Protein AF-A0A2N2D962-F1 (afdb_monomer_lite)

Radius of gyration: 17.15 Å; chains: 1; bounding box: 42×23×45 Å

pLDDT: mean 72.04, std 17.96, range [36.25, 91.56]

Foldseek 3Di:
DDDDPVLLVVLCVVLVDDSVLSSVLCVVVVNDSVSSNVVSVVVVCCVVPPPDPVVVVVVVVVVVVVVVVVVPDDDDDD

Sequence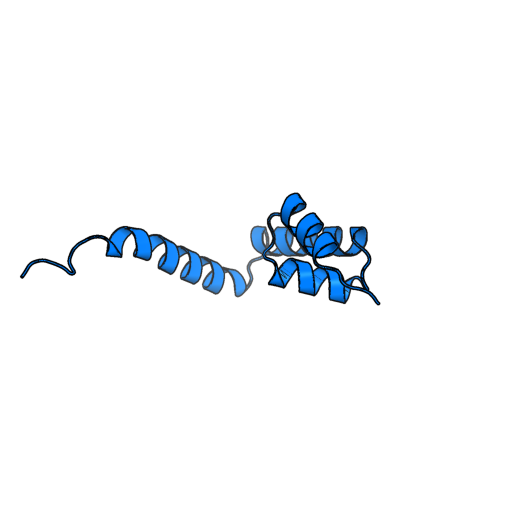 (78 aa):
MSISLEKIDLLKERTGASYKEAKAALEAAGGNVVEALVILDEEQQRSWTGDGPHKEILNKFKEVLKKSTETKIQVKSK

Structure (mmCIF, N/CA/C/O backbone):
data_AF-A0A2N2D962-F1
#
_entry.id   AF-A0A2N2D962-F1
#
loop_
_atom_site.group_PDB
_atom_site.id
_atom_site.type_symbol
_atom_site.label_atom_id
_atom_site.label_alt_id
_atom_site.label_comp_id
_atom_site.label_asym_id
_atom_site.label_entity_id
_atom_site.label_seq_id
_atom_site.pdbx_PDB_ins_code
_atom_site.Cartn_x
_atom_site.Cartn_y
_atom_site.Cartn_z
_atom_site.occupancy
_atom_site.B_iso_or_equiv
_atom_site.auth_seq_id
_atom_site.auth_comp_id
_atom_site.auth_asym_id
_atom_site.auth_atom_id
_atom_site.pdbx_PDB_model_num
ATOM 1 N N . MET A 1 1 ? 5.285 11.118 -16.322 1.00 54.72 1 MET A N 1
ATOM 2 C CA . MET A 1 1 ? 5.067 9.855 -15.588 1.00 54.72 1 MET A CA 1
ATOM 3 C C . MET A 1 1 ? 3.649 9.889 -15.035 1.00 54.72 1 MET A C 1
ATOM 5 O O . MET A 1 1 ? 3.371 10.722 -14.184 1.00 54.72 1 MET A O 1
ATOM 9 N N . SER A 1 2 ? 2.729 9.101 -15.597 1.00 61.06 2 SER A N 1
ATOM 10 C CA . SER A 1 2 ? 1.294 9.203 -15.283 1.00 61.06 2 SER A CA 1
ATOM 11 C C . SER A 1 2 ? 0.917 8.172 -14.222 1.00 61.06 2 SER A C 1
ATOM 13 O O . SER A 1 2 ? 0.694 6.994 -14.517 1.00 61.06 2 SER A O 1
ATOM 15 N N . ILE A 1 3 ? 0.920 8.621 -12.970 1.00 77.56 3 ILE A N 1
ATOM 16 C CA . ILE A 1 3 ? 0.342 7.899 -11.839 1.00 77.56 3 ILE A CA 1
ATOM 17 C C . ILE A 1 3 ? -1.167 8.127 -11.911 1.00 77.56 3 ILE A C 1
ATOM 19 O O . ILE A 1 3 ? -1.641 9.240 -11.696 1.00 77.56 3 ILE A O 1
ATOM 23 N N . SER A 1 4 ? -1.904 7.083 -12.278 1.00 88.19 4 SER A N 1
ATOM 24 C CA . SER A 1 4 ? -3.363 7.126 -12.393 1.00 88.19 4 SER A CA 1
ATOM 25 C C . SER A 1 4 ? -4.004 6.440 -11.201 1.00 88.19 4 SER A C 1
ATOM 27 O O . SER A 1 4 ? -3.479 5.442 -10.705 1.00 88.19 4 SER A O 1
ATOM 29 N N . LEU A 1 5 ? -5.176 6.933 -10.797 1.00 89.88 5 LEU A N 1
ATOM 30 C CA . LEU A 1 5 ? -5.974 6.336 -9.727 1.00 89.88 5 LEU A CA 1
ATOM 31 C C . LEU A 1 5 ? -6.221 4.839 -9.963 1.00 89.88 5 LEU A C 1
ATOM 33 O O . LEU A 1 5 ? -6.103 4.059 -9.033 1.00 89.88 5 LEU A O 1
ATOM 37 N N . GLU A 1 6 ? -6.451 4.439 -11.213 1.00 90.31 6 GLU A N 1
ATOM 38 C CA . GLU A 1 6 ? -6.663 3.042 -11.613 1.00 90.31 6 GLU A CA 1
ATOM 39 C C . GLU A 1 6 ? -5.490 2.121 -11.237 1.00 90.31 6 GLU A C 1
ATOM 41 O O . GLU A 1 6 ? -5.693 1.016 -10.742 1.00 90.31 6 GLU A O 1
ATOM 46 N N . LYS A 1 7 ? -4.245 2.597 -11.376 1.00 90.62 7 LYS A N 1
ATOM 47 C CA . LYS A 1 7 ? -3.057 1.830 -10.968 1.00 90.62 7 LYS A CA 1
ATOM 48 C C . LYS A 1 7 ? -2.963 1.703 -9.449 1.00 90.62 7 LYS A C 1
ATOM 50 O O . LYS A 1 7 ? -2.546 0.667 -8.945 1.00 90.62 7 LYS A O 1
ATOM 55 N N . ILE A 1 8 ? -3.334 2.757 -8.726 1.00 90.50 8 ILE A N 1
ATOM 56 C CA . ILE A 1 8 ? -3.331 2.764 -7.259 1.00 90.50 8 ILE A CA 1
ATOM 57 C C . ILE A 1 8 ? -4.421 1.821 -6.733 1.00 90.50 8 ILE A C 1
ATOM 59 O O . ILE A 1 8 ? -4.185 1.083 -5.779 1.00 90.50 8 ILE A O 1
ATOM 63 N N . ASP A 1 9 ? -5.588 1.814 -7.375 1.00 91.56 9 ASP A N 1
ATOM 64 C CA . ASP A 1 9 ? -6.701 0.938 -7.019 1.00 91.56 9 ASP A CA 1
ATOM 65 C C . ASP A 1 9 ? -6.353 -0.537 -7.256 1.00 91.56 9 ASP A C 1
ATOM 67 O O . ASP A 1 9 ? -6.566 -1.364 -6.374 1.00 91.56 9 ASP A O 1
ATOM 71 N N . LEU A 1 10 ? -5.679 -0.842 -8.370 1.00 91.38 10 LEU A N 1
ATOM 72 C CA . LEU A 1 10 ? -5.156 -2.178 -8.657 1.00 91.38 10 LEU A CA 1
ATOM 73 C C . LEU A 1 10 ? -4.176 -2.663 -7.573 1.00 91.38 10 LEU A C 1
ATOM 75 O O . LEU A 1 10 ? -4.283 -3.791 -7.097 1.00 91.38 10 LEU A O 1
ATOM 79 N N . LEU A 1 11 ? -3.227 -1.817 -7.158 1.00 89.50 11 LEU A N 1
ATOM 80 C CA . LEU A 1 11 ? -2.284 -2.162 -6.088 1.00 89.50 11 LEU A CA 1
ATOM 81 C C . LEU A 1 11 ? -3.008 -2.417 -4.765 1.00 89.50 11 LEU A C 1
ATOM 83 O O . LEU A 1 11 ? -2.719 -3.396 -4.079 1.00 89.50 11 LEU A O 1
ATOM 87 N N . LYS A 1 12 ? -3.976 -1.565 -4.425 1.00 89.50 12 LYS A N 1
ATOM 88 C CA . LYS A 1 12 ? -4.798 -1.693 -3.220 1.00 89.50 12 LYS A CA 1
ATOM 89 C C . LYS A 1 12 ? -5.644 -2.968 -3.229 1.00 89.50 12 LYS A C 1
ATOM 91 O O . LYS A 1 12 ? -5.706 -3.642 -2.207 1.00 89.50 12 LYS A O 1
ATOM 96 N N . GLU A 1 13 ? -6.254 -3.329 -4.357 1.00 89.38 13 GLU A N 1
ATOM 97 C CA . GLU A 1 13 ? -7.044 -4.561 -4.488 1.00 89.38 13 GLU A CA 1
ATOM 98 C C . GLU A 1 13 ? -6.178 -5.813 -4.283 1.00 89.38 13 GLU A C 1
ATOM 100 O O . GLU A 1 13 ? -6.615 -6.776 -3.656 1.00 89.38 13 GLU A O 1
ATOM 105 N N . ARG A 1 14 ? -4.932 -5.795 -4.773 1.00 87.56 14 ARG A N 1
ATOM 106 C CA . ARG A 1 14 ? -4.034 -6.959 -4.722 1.00 87.56 14 ARG A CA 1
ATOM 107 C C . ARG A 1 14 ? -3.262 -7.112 -3.420 1.00 87.56 14 ARG A C 1
ATOM 109 O O . ARG A 1 14 ? -2.991 -8.238 -3.023 1.00 87.56 14 ARG A O 1
ATOM 116 N N . THR A 1 15 ? -2.911 -6.006 -2.774 1.00 85.19 15 THR A N 1
ATOM 117 C CA . THR A 1 15 ? -2.052 -6.008 -1.573 1.00 85.19 15 THR A CA 1
ATOM 118 C C . THR A 1 15 ? -2.812 -5.672 -0.290 1.00 85.19 15 THR A C 1
ATOM 120 O O . THR A 1 15 ? -2.305 -5.888 0.808 1.00 85.19 15 THR A O 1
ATOM 123 N N . GLY A 1 16 ? -4.018 -5.107 -0.395 1.00 83.69 16 GLY A N 1
ATOM 124 C CA . GLY A 1 16 ? -4.746 -4.550 0.746 1.00 83.69 16 GLY A CA 1
ATOM 125 C C . GLY A 1 16 ? -4.128 -3.267 1.317 1.00 83.69 16 GLY A C 1
ATOM 126 O O . GLY A 1 16 ? -4.570 -2.803 2.368 1.00 83.69 16 GLY A O 1
ATOM 127 N N . ALA A 1 17 ? -3.120 -2.689 0.653 1.00 85.31 17 ALA A N 1
ATOM 128 C CA . ALA A 1 17 ? -2.453 -1.467 1.091 1.00 85.31 17 ALA A CA 1
ATOM 129 C C . ALA A 1 17 ? -3.377 -0.239 1.015 1.00 85.31 17 ALA A C 1
ATOM 131 O O . ALA A 1 17 ? -4.281 -0.150 0.180 1.00 85.31 17 ALA A O 1
ATOM 132 N N . SER A 1 18 ? -3.139 0.757 1.869 1.00 87.56 18 SER A N 1
ATOM 133 C CA . SER A 1 18 ? -3.882 2.016 1.822 1.00 87.56 18 SER A CA 1
ATOM 134 C C . SER A 1 18 ? -3.533 2.820 0.565 1.00 87.56 18 SER A C 1
ATOM 136 O O . SER A 1 18 ? -2.428 2.718 0.035 1.00 87.56 18 SER A O 1
ATOM 138 N N . TYR A 1 19 ? -4.431 3.709 0.118 1.00 86.75 19 TYR A N 1
ATOM 139 C CA . TYR A 1 19 ? -4.177 4.595 -1.032 1.00 86.75 19 TYR A CA 1
ATOM 140 C C . TYR A 1 19 ? -2.859 5.368 -0.907 1.00 86.75 19 TYR A C 1
ATOM 142 O O . TYR A 1 19 ? -2.197 5.626 -1.908 1.00 86.75 19 TYR A O 1
ATOM 150 N N . LYS A 1 20 ? -2.471 5.735 0.320 1.00 87.00 20 LYS A N 1
ATOM 151 C CA . LYS A 1 20 ? -1.214 6.439 0.585 1.00 87.00 20 LYS A CA 1
ATOM 152 C C . LYS A 1 20 ? 0.008 5.551 0.327 1.00 87.00 20 LYS A C 1
ATOM 154 O O . LYS A 1 20 ? 0.958 6.015 -0.291 1.00 87.00 20 LYS A O 1
ATOM 159 N N . GLU A 1 21 ? -0.037 4.301 0.777 1.00 86.00 21 GLU A N 1
ATOM 160 C CA . GLU A 1 21 ? 1.037 3.315 0.601 1.00 86.00 21 GLU A CA 1
ATOM 161 C C . GLU A 1 21 ? 1.150 2.911 -0.870 1.00 86.00 21 GLU A C 1
ATOM 163 O O . GLU A 1 21 ? 2.225 2.986 -1.454 1.00 86.00 21 GLU A O 1
ATOM 168 N N . ALA A 1 22 ? 0.018 2.609 -1.509 1.00 88.44 22 ALA A N 1
ATOM 169 C CA . ALA A 1 22 ? -0.036 2.280 -2.928 1.00 88.44 22 ALA A CA 1
ATOM 170 C C . ALA A 1 22 ? 0.452 3.438 -3.816 1.00 88.44 22 ALA A C 1
ATOM 172 O O . ALA A 1 22 ? 1.176 3.212 -4.785 1.00 88.44 22 ALA A O 1
ATOM 173 N N . LYS A 1 23 ? 0.115 4.690 -3.472 1.00 90.31 23 LYS A N 1
ATOM 174 C CA . LYS A 1 23 ? 0.647 5.875 -4.160 1.00 90.31 23 LYS A CA 1
ATOM 175 C C . LYS A 1 23 ? 2.163 5.985 -3.986 1.00 90.31 23 LYS A C 1
ATOM 177 O O . LYS A 1 23 ? 2.855 6.172 -4.981 1.00 90.31 23 LYS A O 1
ATOM 182 N N . ALA A 1 24 ? 2.667 5.849 -2.760 1.00 89.50 24 ALA A N 1
ATOM 183 C CA . ALA A 1 24 ? 4.094 5.962 -2.467 1.00 89.50 24 ALA A CA 1
ATOM 184 C C . ALA A 1 24 ? 4.918 4.878 -3.180 1.00 89.50 24 ALA A C 1
ATOM 186 O O . ALA A 1 24 ? 5.931 5.190 -3.801 1.00 89.50 24 ALA A O 1
ATOM 187 N N . ALA A 1 25 ? 4.447 3.629 -3.164 1.00 89.12 25 ALA A N 1
ATOM 188 C CA . ALA A 1 25 ? 5.089 2.523 -3.866 1.00 89.12 25 ALA A CA 1
ATOM 189 C C . ALA A 1 25 ? 5.090 2.734 -5.385 1.00 89.12 25 ALA A C 1
ATOM 191 O O . ALA A 1 25 ? 6.100 2.508 -6.044 1.00 89.12 25 ALA A O 1
ATOM 192 N N . LEU A 1 26 ? 3.987 3.234 -5.948 1.00 90.69 26 LEU A N 1
ATOM 193 C CA . LEU A 1 26 ? 3.892 3.521 -7.377 1.00 90.69 26 LEU A CA 1
ATOM 194 C C . LEU A 1 26 ? 4.746 4.729 -7.799 1.00 90.69 26 LEU A C 1
ATOM 196 O O . LEU A 1 26 ? 5.261 4.744 -8.916 1.00 90.69 26 LEU A O 1
ATOM 200 N N . GLU A 1 27 ? 4.917 5.722 -6.923 1.00 90.00 27 GLU A N 1
ATOM 201 C CA . GLU A 1 27 ? 5.855 6.839 -7.105 1.00 90.00 27 GLU A CA 1
ATOM 202 C C . GLU A 1 27 ? 7.309 6.354 -7.079 1.00 90.00 27 GLU A C 1
ATOM 204 O O . GLU A 1 27 ? 8.076 6.695 -7.979 1.00 90.00 27 GLU A O 1
ATOM 209 N N . ALA A 1 28 ? 7.670 5.512 -6.107 1.00 88.69 28 ALA A N 1
ATOM 210 C CA . ALA A 1 28 ? 9.003 4.922 -5.992 1.00 88.69 28 ALA A CA 1
ATOM 211 C C . ALA A 1 28 ? 9.342 4.004 -7.179 1.00 88.69 28 ALA A C 1
ATOM 213 O O . ALA A 1 28 ? 10.447 4.055 -7.710 1.00 88.69 28 ALA A O 1
ATOM 214 N N . ALA A 1 29 ? 8.361 3.235 -7.652 1.00 89.25 29 ALA A N 1
ATOM 215 C CA . ALA A 1 29 ? 8.467 2.351 -8.810 1.00 89.25 29 ALA A CA 1
ATOM 216 C C . ALA A 1 29 ? 8.395 3.078 -10.165 1.00 89.25 29 ALA A C 1
ATOM 218 O O . ALA A 1 29 ? 8.326 2.446 -11.223 1.00 89.25 29 ALA A O 1
ATOM 219 N N . GLY A 1 30 ? 8.307 4.409 -10.169 1.00 88.56 30 GLY A N 1
ATOM 220 C CA . GLY A 1 30 ? 8.246 5.180 -11.402 1.00 88.56 30 GLY A CA 1
ATOM 221 C C . GLY A 1 30 ? 7.014 4.877 -12.271 1.00 88.56 30 GLY A C 1
ATOM 222 O O . GLY A 1 30 ? 7.067 4.910 -13.501 1.00 88.56 30 GLY A O 1
ATOM 223 N N . GLY A 1 31 ? 5.883 4.532 -11.658 1.00 85.62 31 GLY A N 1
ATOM 224 C CA . GLY A 1 31 ? 4.655 4.181 -12.369 1.00 85.62 31 GLY A CA 1
ATOM 225 C C . GLY A 1 31 ? 4.617 2.758 -12.937 1.00 85.62 31 GLY A C 1
ATOM 226 O O . GLY A 1 31 ? 3.654 2.441 -13.654 1.00 85.62 31 GLY A O 1
ATOM 227 N N . ASN A 1 32 ? 5.612 1.919 -12.619 1.00 91.00 32 ASN A N 1
ATOM 228 C CA . ASN A 1 32 ? 5.589 0.480 -12.862 1.00 91.00 32 ASN A CA 1
ATOM 229 C C . ASN A 1 32 ? 4.796 -0.228 -11.752 1.00 91.00 32 ASN A C 1
ATOM 231 O O . ASN A 1 32 ? 5.138 -0.167 -10.576 1.00 91.00 32 ASN A O 1
ATOM 235 N N . VAL A 1 33 ? 3.717 -0.904 -12.142 1.00 89.75 33 VAL A N 1
ATOM 236 C CA . VAL A 1 33 ? 2.821 -1.603 -11.212 1.00 89.75 33 VAL A CA 1
ATOM 237 C C . VAL A 1 33 ? 3.497 -2.824 -10.586 1.00 89.75 33 VAL A C 1
ATOM 239 O O . VAL A 1 33 ? 3.276 -3.098 -9.415 1.00 89.75 33 VAL A O 1
ATOM 242 N N . VAL A 1 34 ? 4.315 -3.555 -11.346 1.00 91.44 34 VAL A N 1
ATOM 243 C CA . VAL A 1 34 ? 4.946 -4.794 -10.866 1.00 91.44 34 VAL A CA 1
ATOM 244 C C . VAL A 1 34 ? 5.988 -4.478 -9.800 1.00 91.44 34 VAL A C 1
ATOM 246 O O . VAL A 1 34 ? 5.951 -5.058 -8.724 1.00 91.44 34 VAL A O 1
ATOM 249 N N . GLU A 1 35 ? 6.854 -3.502 -10.061 1.00 90.94 35 GLU A N 1
ATOM 250 C CA . GLU A 1 35 ? 7.826 -3.003 -9.076 1.00 90.94 35 GLU A CA 1
ATOM 251 C C . GLU A 1 35 ? 7.118 -2.467 -7.822 1.00 90.94 35 GLU A C 1
ATOM 253 O O . GLU A 1 35 ? 7.509 -2.780 -6.702 1.00 90.94 35 GLU A O 1
ATOM 258 N N . ALA A 1 36 ? 6.015 -1.729 -7.989 1.00 91.25 36 ALA A N 1
ATOM 259 C CA . ALA A 1 36 ? 5.233 -1.237 -6.858 1.00 91.25 36 ALA A CA 1
ATOM 260 C C . ALA A 1 36 ? 4.609 -2.369 -6.020 1.00 91.25 36 ALA A C 1
ATOM 262 O O . ALA A 1 36 ? 4.527 -2.238 -4.801 1.00 91.25 36 ALA A O 1
ATOM 263 N N . LEU A 1 37 ? 4.189 -3.478 -6.644 1.00 90.50 37 LEU A N 1
ATOM 264 C CA . LEU A 1 37 ? 3.714 -4.667 -5.926 1.00 90.50 37 LEU A CA 1
ATOM 265 C C . LEU A 1 37 ? 4.831 -5.311 -5.107 1.00 90.50 37 LEU A C 1
ATOM 267 O O . LEU A 1 37 ? 4.589 -5.663 -3.959 1.00 90.50 37 LEU A O 1
ATOM 271 N N . VAL A 1 38 ? 6.033 -5.437 -5.676 1.00 90.62 38 VAL A N 1
ATOM 272 C CA . VAL A 1 38 ? 7.192 -6.001 -4.966 1.00 90.62 38 VAL A CA 1
ATOM 273 C C . VAL A 1 38 ? 7.537 -5.142 -3.750 1.00 90.62 38 VAL A C 1
ATOM 275 O O . VAL A 1 38 ? 7.647 -5.673 -2.651 1.00 90.62 38 VAL A O 1
ATOM 278 N N . ILE A 1 39 ? 7.589 -3.815 -3.914 1.00 88.81 39 ILE A N 1
ATOM 279 C CA . ILE A 1 39 ? 7.847 -2.878 -2.809 1.00 88.81 39 ILE A CA 1
ATOM 280 C C . ILE A 1 39 ? 6.798 -3.030 -1.697 1.00 88.81 39 ILE A C 1
ATOM 282 O O . ILE A 1 39 ? 7.150 -3.078 -0.520 1.00 88.81 39 ILE A O 1
ATOM 286 N N . LEU A 1 40 ? 5.511 -3.116 -2.054 1.00 88.31 40 LEU A N 1
ATOM 287 C CA . LEU A 1 40 ? 4.431 -3.289 -1.076 1.00 88.31 40 LEU A CA 1
ATOM 288 C C . LEU A 1 40 ? 4.490 -4.646 -0.364 1.00 88.31 40 LEU A C 1
ATOM 290 O O . LEU A 1 40 ? 4.213 -4.703 0.834 1.00 88.31 40 LEU A O 1
ATOM 294 N N . ASP A 1 41 ? 4.848 -5.720 -1.071 1.00 84.38 41 ASP A N 1
ATOM 295 C CA . ASP A 1 41 ? 5.005 -7.053 -0.481 1.00 84.38 41 ASP A CA 1
ATOM 296 C C . ASP A 1 41 ? 6.177 -7.076 0.510 1.00 84.38 41 ASP A C 1
ATOM 298 O O . ASP A 1 41 ? 6.023 -7.502 1.655 1.00 84.38 41 ASP A O 1
ATOM 302 N N . GLU A 1 42 ? 7.325 -6.509 0.125 1.00 83.56 42 GLU A N 1
ATOM 303 C CA . GLU A 1 42 ? 8.496 -6.398 0.996 1.00 83.56 42 GLU A CA 1
ATOM 304 C C . GLU A 1 42 ? 8.218 -5.539 2.240 1.00 83.56 42 GLU A C 1
ATOM 306 O O . GLU A 1 42 ? 8.610 -5.910 3.350 1.00 83.56 42 GLU A O 1
ATOM 311 N N . GLU A 1 43 ? 7.517 -4.411 2.091 1.00 77.94 43 GLU A N 1
ATOM 312 C CA . GLU A 1 43 ? 7.127 -3.542 3.208 1.00 77.94 43 GLU A CA 1
ATOM 313 C C . GLU A 1 43 ? 6.172 -4.271 4.171 1.00 77.94 43 GLU A C 1
ATOM 315 O O . GLU A 1 43 ? 6.357 -4.219 5.393 1.00 77.94 43 GLU A O 1
ATOM 320 N N . GLN A 1 44 ? 5.197 -5.028 3.650 1.00 72.31 44 GLN A N 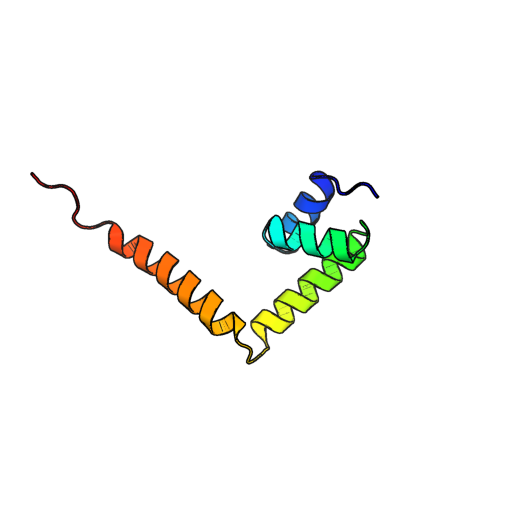1
ATOM 321 C CA . GLN A 1 44 ? 4.318 -5.855 4.482 1.00 72.31 44 GLN A CA 1
ATOM 322 C C . GLN A 1 44 ? 5.080 -6.964 5.210 1.00 72.31 44 GLN A C 1
ATOM 324 O O . GLN A 1 44 ? 4.864 -7.164 6.409 1.00 72.31 44 GLN A O 1
ATOM 329 N N . GLN A 1 45 ? 6.005 -7.652 4.537 1.00 66.75 45 GLN A N 1
ATOM 330 C CA . GLN A 1 45 ? 6.824 -8.686 5.170 1.00 66.75 45 GLN A CA 1
ATOM 331 C C . GLN A 1 45 ? 7.743 -8.111 6.250 1.00 66.75 45 GLN A C 1
ATOM 333 O O . GLN A 1 45 ? 7.874 -8.709 7.321 1.00 66.75 45 GLN A O 1
ATOM 338 N N . ARG A 1 46 ? 8.337 -6.930 6.037 1.00 61.97 46 ARG A N 1
ATOM 339 C CA . ARG A 1 46 ? 9.121 -6.246 7.077 1.00 61.97 46 ARG A CA 1
ATOM 340 C C . ARG A 1 46 ? 8.261 -5.780 8.245 1.00 61.97 46 ARG A C 1
ATOM 342 O O . ARG A 1 46 ? 8.701 -5.886 9.385 1.00 61.97 46 ARG A O 1
ATOM 349 N N . SER A 1 47 ? 7.040 -5.321 7.988 1.00 58.12 47 SER A N 1
ATOM 350 C CA . SER A 1 47 ? 6.081 -4.949 9.036 1.00 58.12 47 SER A CA 1
ATOM 351 C C . SER A 1 47 ? 5.632 -6.159 9.871 1.00 58.12 47 SER A C 1
ATOM 353 O O . SER A 1 47 ? 5.416 -6.044 11.078 1.00 58.12 47 SER A O 1
ATOM 355 N N . TRP A 1 48 ? 5.541 -7.341 9.253 1.00 51.16 48 TRP A N 1
ATOM 356 C CA . TRP A 1 48 ? 5.167 -8.588 9.925 1.00 51.16 48 TRP A CA 1
ATOM 357 C C . TRP A 1 48 ? 6.329 -9.257 10.678 1.00 51.16 48 TRP A C 1
ATOM 359 O O . TRP A 1 48 ? 6.124 -9.832 11.746 1.00 51.16 48 TRP A O 1
ATOM 369 N N . THR A 1 49 ? 7.548 -9.170 10.139 1.00 51.88 49 THR A N 1
ATOM 370 C CA . THR A 1 49 ? 8.708 -9.960 10.599 1.00 51.88 49 THR A CA 1
ATOM 371 C C . THR A 1 49 ? 9.775 -9.117 11.317 1.00 51.88 49 THR A C 1
ATOM 373 O O . THR A 1 49 ? 10.712 -9.669 11.887 1.00 51.88 49 THR A O 1
ATOM 376 N N . GLY A 1 50 ? 9.655 -7.785 11.312 1.00 42.81 50 GLY A N 1
ATOM 377 C CA . GLY A 1 50 ? 10.667 -6.858 11.820 1.00 42.81 50 GLY A CA 1
ATOM 378 C C . GLY A 1 50 ? 10.368 -6.291 13.209 1.00 42.81 50 GLY A C 1
ATOM 379 O O . GLY A 1 50 ? 9.374 -5.600 13.429 1.00 42.81 50 GLY A O 1
ATOM 380 N N . ASP A 1 51 ? 11.296 -6.521 14.132 1.00 47.47 51 ASP A N 1
ATOM 381 C CA . ASP A 1 51 ? 11.439 -5.859 15.430 1.00 47.47 51 ASP A CA 1
ATOM 382 C C . ASP A 1 51 ? 11.802 -4.365 15.242 1.00 47.47 51 ASP A C 1
ATOM 384 O O . ASP A 1 51 ? 12.946 -3.951 15.398 1.00 47.47 51 ASP A O 1
ATOM 388 N N . GLY A 1 52 ? 10.845 -3.553 14.779 1.00 48.00 52 GLY A N 1
ATOM 389 C CA . GLY A 1 52 ? 11.053 -2.137 14.455 1.00 48.00 52 GLY A CA 1
ATOM 390 C C . GLY A 1 52 ? 10.005 -1.192 15.063 1.00 48.00 52 GLY A C 1
ATOM 391 O O . GLY A 1 52 ? 8.880 -1.610 15.358 1.00 48.00 52 GLY A O 1
ATOM 392 N N . PRO A 1 53 ? 10.320 0.117 15.192 1.00 51.34 53 PRO A N 1
ATOM 393 C CA . PRO A 1 53 ? 9.508 1.128 15.893 1.00 51.34 53 PRO A CA 1
ATOM 394 C C . PRO A 1 53 ? 8.106 1.358 15.295 1.00 51.34 53 PRO A C 1
ATOM 396 O O . PRO A 1 53 ? 7.257 2.006 15.904 1.00 51.34 53 PRO A O 1
ATOM 399 N N . HIS A 1 54 ? 7.821 0.802 14.114 1.00 48.06 54 HIS A N 1
ATOM 400 C CA . HIS A 1 54 ? 6.486 0.805 13.513 1.00 48.06 54 HIS A CA 1
ATOM 401 C C . HIS A 1 54 ? 5.471 -0.064 14.272 1.00 48.06 54 HIS A C 1
ATOM 403 O O . HIS A 1 54 ? 4.271 0.218 14.216 1.00 48.06 54 HIS A O 1
ATOM 409 N N . LYS A 1 55 ? 5.924 -1.065 15.040 1.00 53.03 55 LYS A N 1
ATOM 410 C CA . LYS A 1 55 ? 5.045 -1.922 15.848 1.00 53.03 55 LYS A CA 1
ATOM 411 C C . LYS A 1 55 ? 4.329 -1.137 16.945 1.00 53.03 55 LYS A C 1
ATOM 413 O O . LYS A 1 55 ? 3.156 -1.395 17.183 1.00 53.03 55 LYS A O 1
ATOM 418 N N . GLU A 1 56 ? 4.967 -0.136 17.552 1.00 55.47 56 GLU A N 1
ATOM 419 C CA . GLU A 1 56 ? 4.312 0.728 18.546 1.00 55.47 56 GLU A CA 1
ATOM 420 C C . GLU A 1 56 ? 3.201 1.586 17.938 1.00 55.47 56 GLU A C 1
ATOM 422 O O . GLU A 1 56 ? 2.163 1.791 18.564 1.00 55.47 56 GLU A O 1
ATOM 427 N N . ILE A 1 57 ? 3.385 2.055 16.703 1.00 60.56 57 ILE A N 1
ATOM 428 C CA . ILE A 1 57 ? 2.415 2.909 16.011 1.00 60.56 57 ILE A CA 1
ATOM 429 C C . ILE A 1 57 ? 1.229 2.069 15.529 1.00 60.56 57 ILE A C 1
ATOM 431 O O . ILE A 1 57 ? 0.083 2.442 15.766 1.00 60.56 57 ILE A O 1
ATOM 435 N N . LEU A 1 58 ? 1.486 0.900 14.933 1.00 60.47 58 LEU A N 1
ATOM 436 C CA . LEU A 1 58 ? 0.454 -0.075 14.565 1.00 60.47 58 LEU A CA 1
ATOM 437 C C . LEU A 1 58 ? -0.298 -0.600 15.791 1.00 60.47 58 LEU A C 1
ATOM 439 O O . LEU A 1 58 ? -1.514 -0.775 15.723 1.00 60.47 58 LEU A O 1
ATOM 443 N N . ASN A 1 59 ? 0.393 -0.820 16.912 1.00 59.66 59 ASN A N 1
ATOM 444 C CA . ASN A 1 59 ? -0.234 -1.269 18.150 1.00 59.66 59 ASN A CA 1
ATOM 445 C C . ASN A 1 59 ? -1.082 -0.157 18.779 1.00 59.66 59 ASN A C 1
ATOM 447 O O . ASN A 1 59 ? -2.244 -0.404 19.076 1.00 59.66 59 ASN A O 1
ATOM 451 N N . LYS A 1 60 ? -0.587 1.088 18.850 1.00 60.56 60 LYS A N 1
ATOM 452 C CA . LYS A 1 60 ? -1.397 2.245 19.272 1.00 60.56 60 LYS A CA 1
ATOM 453 C C . LYS A 1 60 ? -2.598 2.475 18.363 1.00 60.56 60 LYS A C 1
ATOM 455 O O . LYS A 1 60 ? -3.684 2.773 18.848 1.00 60.56 60 LYS A O 1
ATOM 460 N N . PHE A 1 61 ? -2.434 2.331 17.052 1.00 64.81 61 PHE A N 1
ATOM 461 C CA . PHE A 1 61 ? -3.525 2.510 16.099 1.00 64.81 61 PHE A CA 1
ATOM 462 C C . PHE A 1 61 ? -4.565 1.388 16.219 1.00 64.81 61 PHE A C 1
ATOM 464 O O . PHE A 1 61 ? -5.766 1.659 16.246 1.00 64.81 61 PHE A O 1
ATOM 471 N N . LYS A 1 62 ? -4.122 0.135 16.397 1.00 62.00 62 LYS A N 1
ATOM 472 C CA . LYS A 1 62 ? -5.002 -0.992 16.739 1.00 62.00 62 LYS A CA 1
ATOM 473 C C . LYS A 1 62 ? -5.703 -0.779 18.079 1.00 62.00 62 LYS A C 1
ATOM 475 O O . LYS A 1 62 ? -6.891 -1.065 18.165 1.00 62.00 62 LYS A O 1
ATOM 480 N N . GLU A 1 63 ? -5.026 -0.251 19.095 1.00 61.44 63 GLU A N 1
ATOM 481 C CA . GLU A 1 63 ? -5.628 0.066 20.395 1.00 61.44 63 GLU A CA 1
ATOM 482 C C . GLU A 1 63 ? -6.686 1.170 20.287 1.00 61.44 63 GLU A C 1
ATOM 484 O O . GLU A 1 63 ? -7.773 1.013 20.833 1.00 61.44 63 GLU A O 1
ATOM 489 N N . VAL A 1 64 ? -6.436 2.244 19.532 1.00 62.53 64 VAL A N 1
ATOM 490 C CA . VAL A 1 64 ? -7.420 3.319 19.289 1.00 62.53 64 VAL A CA 1
ATOM 491 C C . VAL A 1 64 ? -8.641 2.803 18.515 1.00 62.53 64 VAL A C 1
ATOM 493 O O . VAL A 1 64 ? -9.781 3.151 18.841 1.00 62.53 64 VAL A O 1
ATOM 496 N N . LEU A 1 65 ? -8.431 1.920 17.534 1.00 58.19 65 LEU A N 1
ATOM 497 C CA . LEU A 1 65 ? -9.523 1.252 16.819 1.00 58.19 65 LEU A CA 1
ATOM 498 C C . LEU A 1 65 ? -10.317 0.312 17.738 1.00 58.19 65 LEU A C 1
ATOM 500 O O . LEU A 1 65 ? -11.547 0.309 17.700 1.00 58.19 65 LEU A O 1
ATOM 504 N N . LYS A 1 66 ? -9.647 -0.438 18.619 1.00 57.41 66 LYS A N 1
ATOM 505 C CA . LYS A 1 66 ? -10.310 -1.333 19.581 1.00 57.41 66 LYS A CA 1
ATOM 506 C C . LYS A 1 66 ? -11.120 -0.538 20.612 1.00 57.41 66 LYS A C 1
ATOM 508 O O . LYS A 1 66 ? -12.294 -0.832 20.828 1.00 57.41 66 LYS A O 1
ATOM 513 N N . LYS A 1 67 ? -10.552 0.560 21.121 1.00 52.41 67 LYS A N 1
ATOM 514 C CA . LYS A 1 67 ? -11.193 1.486 22.069 1.00 52.41 67 LYS A CA 1
ATOM 515 C C . LYS A 1 67 ? -12.399 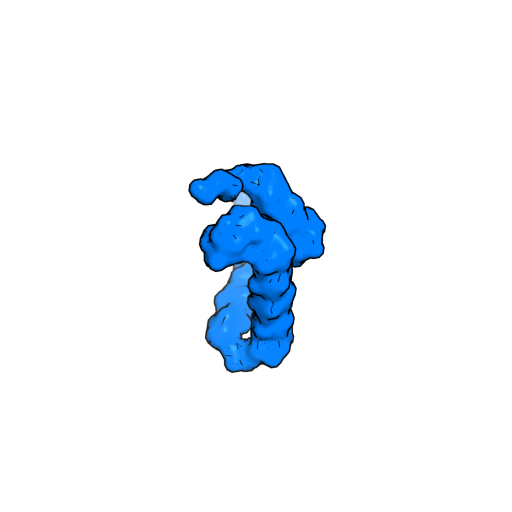2.229 21.471 1.00 52.41 67 LYS A C 1
ATOM 517 O O . LYS A 1 67 ? -13.280 2.669 22.208 1.00 52.41 67 LYS A O 1
ATOM 522 N N . SER A 1 68 ? -12.507 2.299 20.140 1.00 43.84 68 SER A N 1
ATOM 523 C CA . SER A 1 68 ? -13.699 2.826 19.452 1.00 43.84 68 SER A CA 1
ATOM 524 C C . SER A 1 68 ? -14.908 1.884 19.533 1.00 43.84 68 SER A C 1
ATOM 526 O O . SER A 1 68 ? -16.043 2.350 19.461 1.00 43.84 68 SER A O 1
ATOM 528 N N . THR A 1 69 ? -1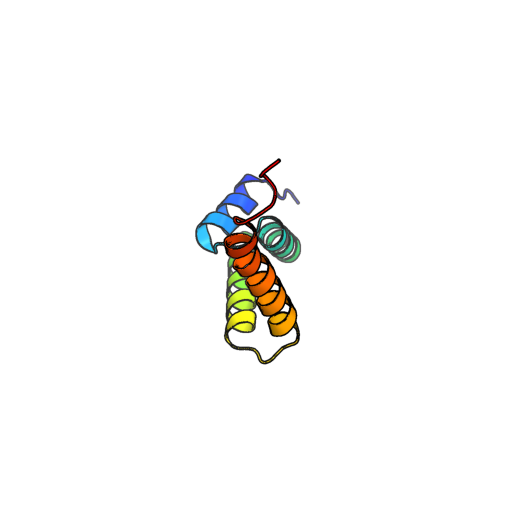4.698 0.581 19.754 1.00 48.53 69 THR A N 1
ATOM 529 C CA . THR A 1 69 ? -15.807 -0.359 20.014 1.00 48.53 69 THR A CA 1
ATOM 530 C C . THR A 1 69 ? -16.342 -0.198 21.444 1.00 48.53 69 THR A C 1
ATOM 532 O O . THR A 1 69 ? -17.544 -0.321 21.667 1.00 48.53 69 THR A O 1
ATOM 535 N N . GLU A 1 70 ? -15.481 0.166 22.402 1.00 51.59 70 GLU A N 1
ATOM 536 C CA . GLU A 1 70 ? -15.858 0.432 23.803 1.00 51.59 70 GLU A CA 1
ATOM 537 C C . GLU A 1 70 ? -16.460 1.833 24.020 1.00 51.59 70 GLU A C 1
ATOM 539 O O . GLU A 1 70 ? -17.273 2.020 24.920 1.00 51.59 70 GLU A O 1
ATOM 544 N N . THR A 1 71 ? -16.175 2.811 23.148 1.00 47.12 71 THR A N 1
ATOM 545 C CA . THR A 1 71 ? -16.753 4.177 23.229 1.00 47.12 71 THR A CA 1
ATOM 546 C C . THR A 1 71 ? -18.214 4.248 22.741 1.00 47.12 71 THR A C 1
ATOM 548 O O . THR A 1 71 ? -18.771 5.323 22.531 1.00 47.12 71 THR A O 1
ATOM 551 N N . LYS A 1 72 ? -18.886 3.101 22.570 1.00 47.00 72 LYS A N 1
ATOM 552 C CA . LYS A 1 72 ? -20.324 3.037 22.265 1.00 47.00 72 LYS A CA 1
ATOM 553 C C . LYS A 1 72 ? -21.237 3.039 23.491 1.00 47.00 72 LYS A C 1
ATOM 555 O O . LYS A 1 72 ? -22.448 2.910 23.320 1.00 47.00 72 LYS A O 1
ATOM 560 N N . ILE A 1 73 ? -20.718 3.212 24.706 1.00 54.28 73 ILE A N 1
ATOM 561 C CA . ILE A 1 73 ? -21.559 3.242 25.906 1.00 54.28 73 ILE A CA 1
ATOM 562 C C . ILE A 1 73 ? -21.3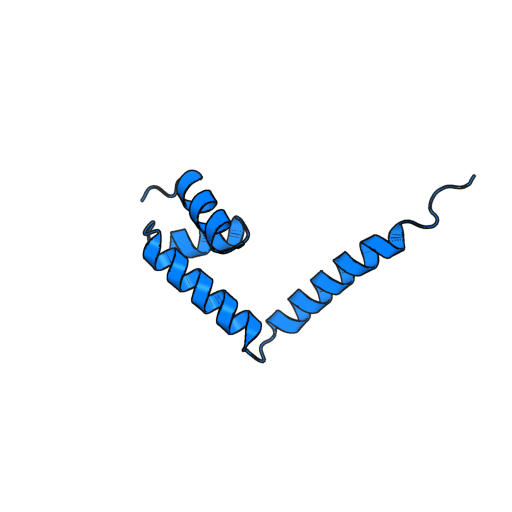15 4.555 26.660 1.00 54.28 73 ILE A C 1
ATOM 564 O O . ILE A 1 73 ? -20.221 4.815 27.139 1.00 54.28 73 ILE A O 1
ATOM 568 N N . GLN A 1 74 ? -22.377 5.357 26.776 1.00 51.47 74 GLN A N 1
ATOM 569 C CA . GLN A 1 74 ? -22.532 6.517 27.670 1.00 51.47 74 GLN A CA 1
ATOM 570 C C . GLN A 1 74 ? -22.098 7.916 27.192 1.00 51.47 74 GLN A C 1
ATOM 572 O O . GLN A 1 74 ? -21.468 8.647 27.944 1.00 51.47 74 GLN A O 1
ATOM 577 N N . VAL A 1 75 ? -22.583 8.395 26.041 1.00 51.69 75 VAL A N 1
A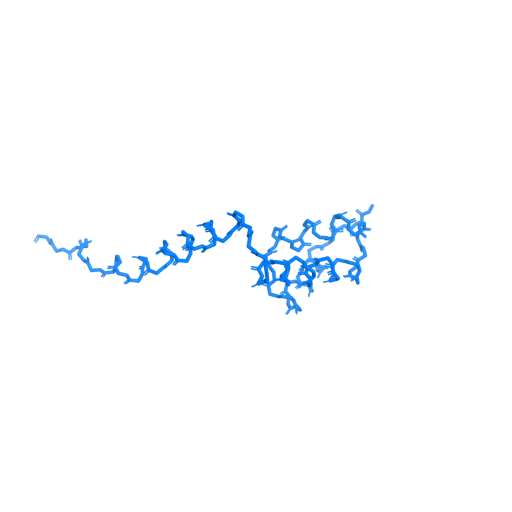TOM 578 C CA . VAL A 1 75 ? -22.933 9.835 25.936 1.00 51.69 75 VAL A CA 1
ATOM 579 C C . VAL A 1 75 ? -24.287 10.014 25.253 1.00 51.69 75 VAL A C 1
ATOM 581 O O . VAL A 1 75 ? -24.400 10.601 24.182 1.00 51.69 75 VAL A O 1
ATOM 584 N N . LYS A 1 76 ? -25.337 9.470 25.874 1.00 46.38 76 LYS A N 1
ATOM 585 C CA . LYS A 1 76 ? -26.653 10.123 25.929 1.00 46.38 76 LYS A CA 1
ATOM 586 C C . LYS A 1 76 ? -27.566 9.356 26.879 1.00 46.38 76 LYS A C 1
ATOM 588 O O . LYS A 1 76 ? -28.180 8.372 26.493 1.00 46.38 76 LYS A O 1
ATOM 593 N N . SER A 1 77 ? -27.677 9.843 28.104 1.00 40.88 77 SER A N 1
ATOM 594 C CA . SER A 1 77 ? -28.993 9.988 28.711 1.00 40.88 77 SER A CA 1
ATOM 595 C C . SER A 1 77 ? -28.997 11.270 29.524 1.00 40.88 77 SER A C 1
ATOM 597 O O . SER A 1 77 ? -28.003 11.629 30.149 1.00 40.88 77 SER A O 1
ATOM 599 N N . LYS A 1 78 ? -30.097 11.977 29.318 1.00 36.25 78 LYS A N 1
ATOM 600 C CA . LYS A 1 78 ? -30.485 13.292 29.807 1.00 36.25 78 LYS A CA 1
ATOM 601 C C . LYS A 1 78 ? -30.669 13.307 31.321 1.00 36.25 78 LYS A C 1
ATOM 603 O O . LYS A 1 78 ? -31.001 12.230 31.859 1.00 36.25 78 LYS A O 1
#

Secondary structure (DSSP, 8-state):
----HHHHHHHHHHH---HHHHHHHHHHTTT-HHHHHHHHHHHHHHHHH--STHHHHHHHHHHHHHHHHHTTSSS---